Protein AF-A0A953S1L1-F1 (afdb_monomer_lite)

Foldseek 3Di:
DFDQAAKKWKWWDWPAPPDTDDIWIKGQHPVQKIAIPPPGWIWGWDDDQQKIKTDTPPDPQWIWIWGTDDQKIKTKIWGNDDVTTITIMIMGHDDPPVVVVVVVVVVPPDDPPPDD

pLDDT: mean 84.44, std 18.56, range [40.69, 98.19]

Sequence (116 aa):
MANVVGTWSLTTDWGCDGSITGSFNQTFNADGTWSSAPFVHNGRWFQVEGLVTWTFNDTPNLVYAANLTGSWMAGIQGYETSGGIKGCFGAHRAGVPAALQAATAAKKVADPLLGK

Structure (mmCIF, N/CA/C/O backbone):
data_AF-A0A953S1L1-F1
#
_entry.id   AF-A0A953S1L1-F1
#
loop_
_atom_site.group_PDB
_atom_site.id
_atom_site.type_symbol
_atom_site.label_atom_id
_atom_site.label_alt_id
_atom_site.label_comp_id
_atom_site.label_asym_id
_atom_site.label_entity_id
_atom_site.label_seq_id
_atom_site.pdbx_PDB_ins_code
_atom_site.Cartn_x
_atom_site.Cartn_y
_atom_site.Cartn_z
_atom_site.occupancy
_atom_site.B_iso_or_equiv
_atom_site.auth_seq_id
_atom_site.auth_comp_id
_atom_site.auth_asym_id
_atom_site.auth_atom_id
_atom_site.pdbx_PDB_model_num
ATOM 1 N N . MET A 1 1 ? -7.631 -11.761 15.617 1.00 61.59 1 MET A N 1
ATOM 2 C CA . MET A 1 1 ? -7.411 -11.991 14.175 1.00 61.59 1 MET A CA 1
ATOM 3 C C . MET A 1 1 ? -6.928 -10.687 13.564 1.00 61.59 1 MET A C 1
ATOM 5 O O . MET A 1 1 ? -7.489 -9.648 13.902 1.00 61.59 1 MET A O 1
ATOM 9 N N . ALA A 1 2 ? -5.861 -10.715 12.767 1.00 80.38 2 ALA A N 1
ATOM 10 C CA . ALA A 1 2 ? -5.402 -9.532 12.045 1.00 80.38 2 ALA A CA 1
ATOM 11 C C . ALA A 1 2 ? -6.474 -9.123 11.018 1.00 80.38 2 ALA A C 1
ATOM 13 O O . ALA A 1 2 ? -7.085 -9.988 10.399 1.00 80.38 2 ALA A O 1
ATOM 14 N N . ASN A 1 3 ? -6.749 -7.830 10.863 1.00 90.56 3 ASN A N 1
ATOM 15 C CA . ASN A 1 3 ? -7.718 -7.328 9.887 1.00 90.56 3 ASN A CA 1
ATOM 16 C C . ASN A 1 3 ? -7.210 -6.008 9.302 1.00 90.56 3 ASN A C 1
ATOM 18 O O . ASN A 1 3 ? -6.962 -5.056 10.053 1.00 90.56 3 ASN A O 1
ATOM 22 N N . VAL A 1 4 ? -7.042 -5.959 7.983 1.00 96.12 4 VAL A N 1
ATOM 23 C CA . VAL A 1 4 ? -6.543 -4.780 7.272 1.00 96.12 4 VAL A CA 1
ATOM 24 C C . VAL A 1 4 ? -7.602 -3.680 7.147 1.00 96.12 4 VAL A C 1
ATOM 26 O O . VAL A 1 4 ? -7.240 -2.512 7.040 1.00 96.12 4 VAL A O 1
ATOM 29 N N . VAL A 1 5 ? -8.898 -4.006 7.231 1.00 95.94 5 VAL A N 1
ATOM 30 C CA . VAL A 1 5 ? -9.989 -3.036 7.033 1.00 95.94 5 VAL A CA 1
ATOM 31 C C . VAL A 1 5 ? -9.846 -1.831 7.969 1.00 95.94 5 VAL A C 1
ATOM 33 O O . VAL A 1 5 ? -9.678 -1.973 9.190 1.00 95.94 5 VAL A O 1
ATOM 36 N N . GLY A 1 6 ? -9.937 -0.639 7.381 1.00 94.94 6 GLY A N 1
ATOM 37 C CA . GLY A 1 6 ? -9.716 0.651 8.030 1.00 94.94 6 GLY A CA 1
ATOM 38 C C . GLY A 1 6 ? -8.664 1.500 7.317 1.00 94.94 6 GLY A C 1
ATOM 39 O O . GLY A 1 6 ? -8.126 1.120 6.278 1.00 94.94 6 GLY A O 1
ATOM 40 N N . THR A 1 7 ? -8.385 2.670 7.887 1.00 95.94 7 THR A N 1
ATOM 41 C CA . THR A 1 7 ? -7.406 3.621 7.350 1.00 95.94 7 THR A CA 1
ATOM 42 C C . THR A 1 7 ? -6.035 3.417 7.988 1.00 95.94 7 THR A C 1
ATOM 44 O O . THR A 1 7 ? -5.921 3.183 9.192 1.00 95.94 7 THR A O 1
ATOM 47 N N . TRP A 1 8 ? -4.992 3.538 7.176 1.00 96.06 8 TRP A N 1
ATOM 48 C CA . TRP A 1 8 ? -3.588 3.356 7.516 1.00 96.06 8 TRP A CA 1
ATOM 49 C C . TRP A 1 8 ? -2.775 4.538 7.008 1.00 96.06 8 TRP A C 1
ATOM 51 O O . TRP A 1 8 ? -3.040 5.034 5.919 1.00 96.06 8 TRP A O 1
ATOM 61 N N . SER A 1 9 ? -1.783 4.965 7.780 1.00 95.69 9 SER A N 1
ATOM 62 C CA . SER A 1 9 ? -0.751 5.902 7.341 1.00 95.69 9 SER A CA 1
ATOM 63 C C . SER A 1 9 ? 0.440 5.089 6.855 1.00 95.69 9 SER A C 1
ATOM 65 O O . SER A 1 9 ? 1.043 4.366 7.652 1.00 95.69 9 SER A O 1
ATOM 67 N N . LEU A 1 10 ? 0.736 5.169 5.560 1.00 95.25 10 LEU A N 1
ATOM 68 C CA . LEU A 1 10 ? 1.812 4.449 4.886 1.00 95.25 10 LEU A CA 1
ATOM 69 C C . LEU A 1 10 ? 2.999 5.376 4.666 1.00 95.25 10 LEU A C 1
ATOM 71 O O . LEU A 1 10 ? 2.827 6.559 4.371 1.00 95.25 10 LEU A O 1
ATOM 75 N N . THR A 1 11 ? 4.191 4.795 4.731 1.00 94.94 11 THR A N 1
ATOM 76 C CA . THR A 1 11 ? 5.451 5.444 4.387 1.00 94.94 11 THR A CA 1
ATOM 77 C C . THR A 1 11 ? 6.244 4.528 3.467 1.00 94.94 11 THR A C 1
ATOM 79 O O . THR A 1 11 ? 6.479 3.372 3.816 1.00 94.94 11 THR A O 1
ATOM 82 N N . THR A 1 12 ? 6.646 5.032 2.303 1.00 95.31 12 THR A N 1
ATOM 83 C CA . THR A 1 12 ? 7.328 4.267 1.253 1.00 95.31 12 THR A CA 1
ATOM 84 C C . THR A 1 12 ? 8.775 4.698 1.084 1.00 95.31 12 THR A C 1
ATOM 86 O O . THR A 1 12 ? 9.098 5.884 1.123 1.00 95.31 12 THR A O 1
ATOM 89 N N . ASP A 1 13 ? 9.629 3.730 0.796 1.00 95.75 13 ASP A N 1
ATOM 90 C CA . ASP A 1 13 ? 11.029 3.883 0.420 1.00 95.75 13 ASP A CA 1
ATOM 91 C C . ASP A 1 13 ? 11.264 3.055 -0.851 1.00 95.75 13 ASP A C 1
ATOM 93 O O . ASP A 1 13 ? 11.106 1.829 -0.852 1.00 95.75 13 ASP A O 1
ATOM 97 N N . TRP A 1 14 ? 11.569 3.734 -1.956 1.00 93.75 14 TRP A N 1
ATOM 98 C CA . TRP A 1 14 ? 11.953 3.078 -3.201 1.00 93.75 14 TRP A CA 1
ATOM 99 C C . TRP A 1 14 ? 13.445 2.762 -3.144 1.00 93.75 14 TRP A C 1
ATOM 101 O O . TRP A 1 14 ? 14.257 3.670 -3.040 1.00 93.75 14 TRP A O 1
ATOM 111 N N . GLY A 1 15 ? 13.804 1.485 -3.267 1.00 91.88 15 GLY A N 1
ATOM 112 C CA . GLY A 1 15 ? 15.185 1.021 -3.111 1.00 91.88 15 GLY A CA 1
ATOM 113 C C . GLY A 1 15 ? 15.529 0.482 -1.721 1.00 91.88 15 GLY A C 1
ATOM 114 O O . GLY A 1 15 ? 16.507 -0.255 -1.616 1.00 91.88 15 GLY A O 1
ATOM 115 N N . CYS A 1 16 ? 14.705 0.734 -0.696 1.00 92.12 16 CYS A N 1
ATOM 116 C CA . CYS A 1 16 ? 14.952 0.285 0.683 1.00 92.12 16 CYS A CA 1
ATOM 117 C C . CYS A 1 16 ? 16.285 0.772 1.255 1.00 92.12 16 CYS A C 1
ATOM 119 O O . CYS A 1 16 ? 16.963 0.033 1.974 1.00 92.12 16 CYS A O 1
ATOM 121 N N . ASP A 1 17 ? 16.679 1.994 0.913 1.00 92.94 17 ASP A N 1
ATOM 122 C CA . ASP A 1 17 ? 17.971 2.560 1.308 1.00 92.94 17 ASP A CA 1
ATOM 123 C C . ASP A 1 17 ? 17.890 3.457 2.558 1.00 92.94 17 ASP A C 1
ATOM 125 O O . ASP A 1 17 ? 18.904 3.972 3.030 1.00 92.94 17 ASP A O 1
ATOM 129 N N . GLY A 1 18 ? 16.696 3.600 3.136 1.00 89.25 18 GLY A N 1
ATOM 130 C CA . GLY A 1 18 ? 16.382 4.483 4.253 1.00 89.25 18 GLY A CA 1
ATOM 131 C C . GLY A 1 18 ? 15.851 5.853 3.821 1.00 89.25 18 GLY A C 1
ATOM 132 O O . GLY A 1 18 ? 15.452 6.645 4.682 1.00 89.25 18 GLY A O 1
ATOM 133 N N . SER A 1 19 ? 15.817 6.154 2.521 1.00 91.44 19 SER A N 1
ATOM 134 C CA . SER A 1 19 ? 15.344 7.428 1.982 1.00 91.44 19 SER A CA 1
ATOM 135 C C . SER A 1 19 ? 13.839 7.377 1.755 1.00 91.44 19 SER A C 1
ATOM 137 O O . SER A 1 19 ? 13.340 6.925 0.725 1.00 91.44 19 SER A O 1
ATOM 139 N N . ILE A 1 20 ? 13.081 7.886 2.725 1.00 91.38 20 ILE A N 1
ATOM 140 C CA . ILE A 1 20 ? 11.624 7.964 2.607 1.00 91.38 20 ILE A CA 1
ATOM 141 C C . ILE A 1 20 ? 11.227 8.836 1.408 1.00 91.38 20 ILE A C 1
ATOM 143 O O . ILE A 1 20 ? 11.563 10.015 1.330 1.00 91.38 20 ILE A O 1
ATOM 147 N N . THR A 1 21 ? 10.459 8.247 0.494 1.00 89.62 21 THR A N 1
ATOM 148 C CA . THR A 1 21 ? 10.037 8.851 -0.781 1.00 89.62 21 THR A CA 1
ATOM 149 C C . THR A 1 21 ? 8.581 9.302 -0.791 1.00 89.62 21 THR A C 1
ATOM 151 O O . THR A 1 21 ? 8.194 10.102 -1.641 1.00 89.62 21 THR A O 1
ATOM 154 N N . GLY A 1 22 ? 7.757 8.816 0.140 1.00 87.50 22 GLY A N 1
ATOM 155 C CA . GLY A 1 22 ? 6.346 9.180 0.194 1.00 87.50 22 GLY A CA 1
ATOM 156 C C . GLY A 1 22 ? 5.674 8.806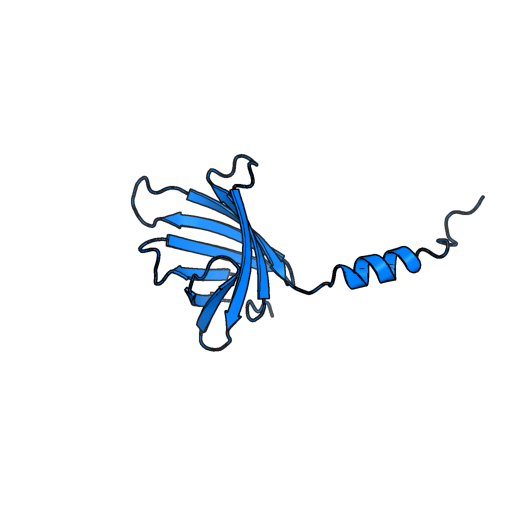 1.506 1.00 87.50 22 GLY A C 1
ATOM 157 O O . GLY A 1 22 ? 6.026 7.811 2.136 1.00 87.50 22 GLY A O 1
ATOM 158 N N . SER A 1 23 ? 4.677 9.604 1.892 1.00 90.94 23 SER A N 1
ATOM 159 C CA . SER A 1 23 ? 3.777 9.315 3.008 1.00 90.94 23 SER A CA 1
ATOM 160 C C . SER A 1 23 ? 2.348 9.708 2.650 1.00 90.94 23 SER A C 1
ATOM 162 O O . SER A 1 23 ? 2.112 10.803 2.136 1.00 90.94 23 SER A O 1
ATOM 164 N N . PHE A 1 24 ? 1.395 8.814 2.895 1.00 92.75 24 PHE A N 1
ATOM 165 C CA . PHE A 1 24 ? -0.009 9.004 2.526 1.00 92.75 24 PHE A CA 1
ATOM 166 C C . PHE A 1 24 ? -0.931 8.107 3.351 1.00 92.75 24 PHE A C 1
ATOM 168 O O . PHE A 1 24 ? -0.504 7.119 3.944 1.00 92.75 24 PHE A O 1
ATOM 175 N N . ASN A 1 25 ? -2.218 8.441 3.367 1.00 94.44 25 ASN A N 1
ATOM 176 C CA . ASN A 1 25 ? -3.241 7.606 3.975 1.00 94.44 25 ASN A CA 1
ATOM 177 C C . ASN A 1 25 ? -3.841 6.656 2.939 1.00 94.44 25 ASN A C 1
ATOM 179 O O . ASN A 1 25 ? -4.149 7.070 1.823 1.00 94.44 25 ASN A O 1
ATOM 183 N N . GLN A 1 26 ? -4.079 5.409 3.331 1.00 95.94 26 GLN A N 1
ATOM 184 C CA . GLN A 1 26 ? -4.772 4.402 2.535 1.00 95.94 26 GLN A CA 1
ATOM 185 C C . GLN A 1 26 ? -5.876 3.746 3.363 1.00 95.94 26 GLN A C 1
ATOM 187 O O . GLN A 1 26 ? -5.648 3.331 4.496 1.00 95.94 26 GLN A O 1
ATOM 192 N N . TH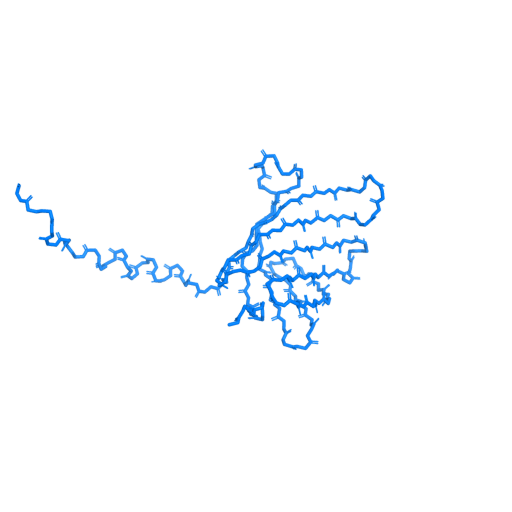R A 1 27 ? -7.078 3.646 2.808 1.00 97.00 27 THR A N 1
ATOM 193 C CA . THR A 1 27 ? -8.238 3.016 3.440 1.00 97.00 27 THR A CA 1
ATOM 194 C C . THR A 1 27 ? -8.577 1.725 2.719 1.00 97.00 27 THR A C 1
ATOM 196 O O . THR A 1 27 ? -8.883 1.749 1.530 1.00 97.00 27 THR A O 1
ATOM 199 N N . PHE A 1 28 ? -8.552 0.608 3.444 1.00 97.56 28 PHE A N 1
ATOM 200 C CA . PHE A 1 28 ? -9.025 -0.689 2.967 1.00 97.56 28 PHE A CA 1
ATOM 201 C C . PHE A 1 28 ? -10.490 -0.876 3.375 1.00 97.56 28 PHE A C 1
ATOM 203 O O . PHE A 1 28 ? -10.814 -0.869 4.566 1.00 97.56 28 PHE A O 1
ATOM 210 N N . ASN A 1 29 ? -11.373 -1.040 2.394 1.00 97.00 29 ASN A N 1
ATOM 211 C CA . ASN A 1 29 ? -12.815 -1.205 2.575 1.00 97.00 29 ASN A CA 1
ATOM 212 C C . ASN A 1 29 ? -13.184 -2.688 2.675 1.00 97.00 29 ASN A C 1
ATOM 214 O O . ASN A 1 29 ? -12.561 -3.530 2.034 1.00 97.00 29 ASN A O 1
ATOM 218 N N . ALA A 1 30 ? -14.237 -3.018 3.426 1.00 95.88 30 ALA A N 1
ATOM 219 C CA . ALA A 1 30 ? -14.669 -4.404 3.650 1.00 95.88 30 ALA A CA 1
ATOM 220 C C . ALA A 1 30 ? -15.134 -5.154 2.378 1.00 95.88 30 ALA A C 1
ATOM 222 O O . ALA A 1 30 ? -15.241 -6.375 2.399 1.00 95.88 30 ALA A O 1
ATOM 223 N N . ASP A 1 31 ? -15.385 -4.447 1.274 1.00 95.25 31 ASP A N 1
ATOM 224 C CA . ASP A 1 31 ? -15.800 -5.002 -0.025 1.00 95.25 31 ASP A CA 1
ATOM 225 C C . ASP A 1 31 ? -14.623 -5.480 -0.911 1.00 95.25 31 ASP A C 1
ATOM 227 O O . ASP A 1 31 ? -14.799 -5.845 -2.084 1.00 95.25 31 ASP A O 1
ATOM 231 N N . GLY A 1 32 ? -13.402 -5.459 -0.369 1.00 97.00 32 GLY A N 1
ATOM 232 C CA . GLY A 1 32 ? -12.180 -5.825 -1.083 1.00 97.00 32 GLY A CA 1
ATOM 233 C C . GLY A 1 32 ? -11.609 -4.708 -1.959 1.00 97.00 32 GLY A C 1
ATOM 234 O O . GLY A 1 32 ? -10.724 -4.978 -2.771 1.00 97.00 32 GLY A O 1
ATOM 235 N N . THR A 1 33 ? -12.102 -3.471 -1.846 1.00 97.88 33 THR A N 1
ATOM 236 C CA . THR A 1 33 ? -11.510 -2.285 -2.488 1.00 97.88 33 THR A CA 1
ATOM 237 C C . THR A 1 33 ? -10.661 -1.473 -1.518 1.00 97.88 33 THR A C 1
ATOM 239 O O . THR A 1 33 ? -10.805 -1.581 -0.299 1.00 97.88 33 THR A O 1
ATOM 242 N N . TRP A 1 34 ? -9.768 -0.641 -2.041 1.00 97.56 34 TRP A N 1
ATOM 243 C CA . TRP A 1 34 ? -9.055 0.356 -1.247 1.00 97.56 34 TRP A CA 1
ATOM 244 C C . TRP A 1 34 ? -8.973 1.692 -1.989 1.00 97.56 34 TRP A C 1
ATOM 246 O O . TRP A 1 34 ? -9.093 1.734 -3.215 1.00 97.56 34 TRP A O 1
ATOM 256 N N . SER A 1 35 ? -8.762 2.775 -1.244 1.00 96.12 35 SER A N 1
ATOM 257 C CA . SER A 1 35 ? -8.506 4.120 -1.775 1.00 96.12 35 SER A CA 1
ATOM 258 C C . SER A 1 35 ? -7.436 4.851 -0.964 1.00 96.12 35 SER A C 1
ATOM 260 O O . SER A 1 35 ? -7.212 4.516 0.199 1.00 96.12 35 SER A O 1
ATOM 262 N N . SER A 1 36 ? -6.764 5.846 -1.545 1.00 93.00 36 SER A N 1
ATOM 263 C CA . SER A 1 36 ? -5.765 6.660 -0.836 1.00 93.00 36 SER A CA 1
ATOM 264 C C . SER A 1 36 ? -6.026 8.166 -0.900 1.00 93.00 36 SER A C 1
ATOM 266 O O . SER A 1 36 ? -6.795 8.655 -1.728 1.00 93.00 36 SER A O 1
ATOM 268 N N . ALA A 1 37 ? -5.381 8.898 0.011 1.00 86.75 37 ALA A N 1
ATOM 269 C CA . ALA A 1 37 ? -5.334 10.356 0.067 1.00 86.75 37 ALA A CA 1
ATOM 270 C C . ALA A 1 37 ? -3.956 10.823 0.590 1.00 86.75 37 ALA A C 1
ATOM 272 O O . ALA A 1 37 ? -3.407 10.183 1.489 1.00 86.75 37 ALA A O 1
ATOM 273 N N . PRO A 1 38 ? -3.385 11.938 0.098 1.00 81.69 38 PRO A N 1
ATOM 274 C CA . PRO A 1 38 ? -3.951 12.869 -0.884 1.00 81.69 38 PRO A CA 1
ATOM 275 C C . PRO A 1 38 ? -3.864 12.373 -2.335 1.00 81.69 38 PRO A C 1
ATOM 277 O O . PRO A 1 38 ? -4.582 12.877 -3.191 1.00 81.69 38 PRO A O 1
ATOM 280 N N . PHE A 1 39 ? -3.013 11.384 -2.615 1.00 81.38 39 PHE A N 1
ATOM 281 C CA . PHE A 1 39 ? -2.918 10.769 -3.936 1.00 81.38 39 PHE A CA 1
ATOM 282 C C . PHE A 1 39 ? -4.146 9.897 -4.170 1.00 81.38 39 PHE A C 1
ATOM 284 O O . PHE A 1 39 ? -4.394 8.977 -3.393 1.00 81.38 39 PHE A O 1
ATOM 291 N N . VAL A 1 40 ? -4.929 10.200 -5.203 1.00 87.19 40 VAL A N 1
ATOM 292 C CA . VAL A 1 40 ? -6.200 9.519 -5.475 1.00 87.19 40 VAL A CA 1
ATOM 293 C C . VAL A 1 40 ? -5.938 8.246 -6.280 1.00 87.19 40 VAL A C 1
ATOM 295 O O . VAL A 1 40 ? -6.220 8.187 -7.471 1.00 87.19 40 VAL A O 1
ATOM 298 N N . HIS A 1 41 ? -5.394 7.229 -5.614 1.00 93.62 41 HIS A N 1
ATOM 299 C CA . HIS A 1 41 ? -5.289 5.874 -6.148 1.00 93.62 41 HIS A CA 1
ATOM 300 C C . HIS A 1 41 ? -6.391 4.992 -5.569 1.00 93.62 41 HIS A C 1
ATOM 302 O O . HIS A 1 41 ? -6.984 5.289 -4.524 1.00 93.62 41 HIS A O 1
ATOM 308 N N . ASN A 1 42 ? -6.680 3.898 -6.264 1.00 96.31 42 ASN A N 1
ATOM 309 C CA . ASN A 1 42 ? -7.594 2.870 -5.795 1.00 96.31 42 ASN A CA 1
ATOM 310 C C . ASN A 1 42 ? -7.246 1.515 -6.408 1.00 96.31 42 ASN A C 1
ATOM 312 O O . ASN A 1 42 ? -6.517 1.424 -7.398 1.00 96.31 42 ASN A O 1
ATOM 316 N N . GLY A 1 43 ? -7.809 0.459 -5.836 1.00 97.31 43 GLY A N 1
ATOM 317 C CA . GLY A 1 43 ? -7.626 -0.880 -6.364 1.00 97.31 43 GLY A CA 1
ATOM 318 C C . GLY A 1 43 ? -8.325 -1.946 -5.549 1.00 97.31 43 GLY A C 1
ATOM 319 O O . GLY A 1 43 ? -9.29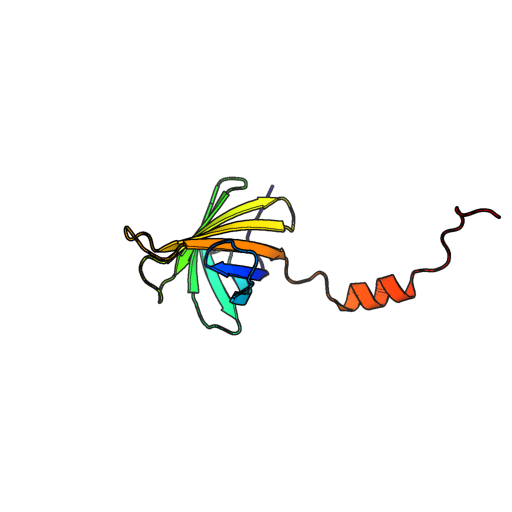3 -1.679 -4.829 1.00 97.31 43 GLY A O 1
ATOM 320 N N . ARG A 1 44 ? -7.837 -3.178 -5.681 1.00 98.06 44 ARG A N 1
ATOM 321 C CA . ARG A 1 44 ? -8.355 -4.349 -4.972 1.00 98.06 44 ARG A CA 1
ATOM 322 C C . ARG A 1 44 ? -7.336 -4.841 -3.963 1.00 98.06 44 ARG A C 1
ATOM 324 O O . ARG A 1 44 ? -6.135 -4.730 -4.190 1.00 98.06 44 ARG A O 1
ATOM 331 N N . TRP A 1 45 ? -7.820 -5.395 -2.861 1.00 98.19 45 TRP A N 1
ATOM 332 C CA . TRP A 1 45 ? -6.992 -6.058 -1.864 1.00 98.19 45 TRP A CA 1
ATOM 333 C C . TRP A 1 45 ? -7.571 -7.423 -1.511 1.00 98.19 45 TRP A C 1
ATOM 335 O O . TRP A 1 45 ? -8.770 -7.671 -1.653 1.00 98.19 45 TRP A O 1
ATOM 345 N N . PHE A 1 46 ? -6.708 -8.302 -1.024 1.00 96.94 46 PHE A N 1
ATOM 346 C CA . PHE A 1 46 ? -7.105 -9.520 -0.334 1.00 96.94 46 PHE A CA 1
ATOM 347 C C . PHE A 1 46 ? -6.171 -9.762 0.851 1.00 96.94 46 PHE A C 1
ATOM 349 O O . PHE A 1 46 ? -5.050 -9.250 0.899 1.00 96.94 46 PHE A O 1
ATOM 356 N N . GLN A 1 47 ? -6.652 -10.526 1.825 1.00 96.25 47 GLN A N 1
ATOM 357 C CA . GLN A 1 47 ? -5.898 -10.880 3.018 1.00 96.25 47 GLN A CA 1
ATOM 358 C C . GLN A 1 47 ? -6.085 -12.368 3.312 1.00 96.25 47 GLN A C 1
ATOM 360 O O . GLN A 1 47 ? -7.204 -12.878 3.256 1.00 96.25 47 GLN A O 1
ATOM 365 N N . VAL A 1 48 ? -4.993 -13.045 3.653 1.00 94.94 48 VAL A N 1
ATOM 366 C CA . VAL A 1 48 ? -4.982 -14.409 4.187 1.00 94.94 48 VAL A CA 1
ATOM 367 C C . VAL A 1 48 ? -4.184 -14.377 5.483 1.00 94.94 48 VAL A C 1
ATOM 369 O O . VAL A 1 48 ? -2.977 -14.143 5.468 1.00 94.94 48 VAL A O 1
ATOM 372 N N . GLU A 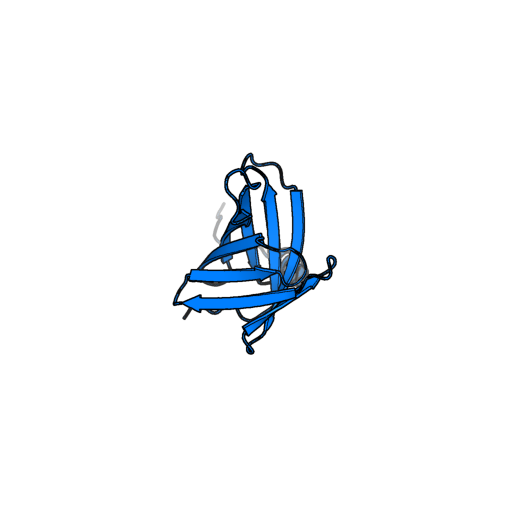1 49 ? -4.857 -14.590 6.614 1.00 92.50 49 GLU A N 1
ATOM 373 C CA . GLU A 1 49 ? -4.259 -14.448 7.948 1.00 92.50 49 GLU A CA 1
ATOM 374 C C . GLU A 1 49 ? -3.547 -13.095 8.120 1.00 92.50 49 GLU A C 1
ATOM 376 O O . GLU A 1 49 ? -4.180 -12.052 7.992 1.00 92.50 49 GLU A O 1
ATOM 381 N N . GLY A 1 50 ? -2.248 -13.076 8.424 1.00 93.19 50 GLY A N 1
ATOM 382 C CA . GLY A 1 50 ? -1.460 -11.848 8.536 1.00 93.19 50 GLY A CA 1
ATOM 383 C C . GLY A 1 50 ? -0.967 -11.292 7.198 1.00 93.19 50 GLY A C 1
ATOM 384 O O . GLY A 1 50 ? -0.467 -10.176 7.178 1.00 93.19 50 GLY A O 1
ATOM 385 N N . LEU A 1 51 ? -1.083 -12.019 6.087 1.00 96.31 51 LEU A N 1
ATOM 386 C CA . LEU A 1 51 ? -0.592 -11.562 4.787 1.00 96.31 51 LEU A CA 1
ATOM 387 C C . LEU A 1 51 ? -1.678 -10.757 4.071 1.00 96.31 51 LEU A C 1
ATOM 389 O O . LEU A 1 51 ? -2.771 -11.265 3.826 1.00 96.31 51 LEU A O 1
ATOM 393 N N . VAL A 1 52 ? -1.368 -9.522 3.693 1.00 97.75 52 VAL A N 1
ATOM 394 C CA . VAL A 1 52 ? -2.228 -8.666 2.870 1.00 97.75 52 VAL A CA 1
ATOM 395 C C . VAL A 1 52 ? -1.518 -8.313 1.569 1.00 97.75 52 VAL A C 1
ATOM 397 O O . VAL A 1 52 ? -0.309 -8.090 1.543 1.00 97.75 52 VAL A O 1
ATOM 400 N N . THR A 1 53 ? -2.257 -8.276 0.466 1.00 97.81 53 THR A N 1
ATOM 401 C CA . THR A 1 53 ? -1.744 -7.874 -0.849 1.00 97.81 53 THR A CA 1
ATOM 402 C C . THR A 1 53 ? -2.778 -7.017 -1.559 1.00 97.81 53 THR A C 1
ATOM 404 O O . THR A 1 53 ? -3.979 -7.278 -1.460 1.00 97.81 53 THR A O 1
ATOM 407 N N . TRP A 1 54 ? -2.327 -5.981 -2.263 1.00 97.81 54 TRP A N 1
ATOM 408 C CA . TRP A 1 54 ? -3.199 -5.111 -3.045 1.00 97.81 54 TRP A CA 1
ATOM 409 C C . TRP A 1 54 ? -2.549 -4.622 -4.335 1.00 97.81 54 TRP A C 1
ATOM 411 O O . TRP A 1 54 ? -1.327 -4.507 -4.443 1.00 97.81 54 TRP A O 1
ATOM 421 N N . THR A 1 55 ? -3.404 -4.336 -5.311 1.00 97.19 55 THR A N 1
ATOM 422 C CA . THR A 1 55 ? -3.052 -3.864 -6.656 1.00 97.19 55 THR A CA 1
ATOM 423 C C . THR A 1 55 ? -3.618 -2.470 -6.898 1.00 97.19 55 THR A C 1
ATOM 425 O O . THR A 1 55 ? -4.458 -2.001 -6.128 1.00 97.19 55 THR A O 1
ATOM 428 N N . PHE A 1 56 ? -3.171 -1.810 -7.965 1.00 95.94 56 PHE A N 1
ATOM 429 C CA . PHE A 1 56 ? -3.585 -0.461 -8.349 1.00 95.94 56 PHE A CA 1
ATOM 430 C C . PHE A 1 56 ? -4.350 -0.522 -9.673 1.00 95.94 56 PHE A C 1
ATOM 432 O O . PHE A 1 56 ? -3.887 -1.139 -10.631 1.00 95.94 56 PHE A O 1
ATOM 439 N N . ASN A 1 57 ? -5.513 0.122 -9.741 1.00 95.19 57 ASN A N 1
ATOM 440 C CA . ASN A 1 57 ? -6.319 0.169 -10.965 1.00 95.19 57 ASN A CA 1
ATOM 441 C C . ASN A 1 57 ? -5.746 1.145 -12.003 1.00 95.19 57 ASN A C 1
ATOM 443 O O . ASN A 1 57 ? -5.926 0.952 -13.201 1.00 95.19 57 ASN A O 1
ATOM 447 N N . ASP A 1 58 ? -5.080 2.202 -11.544 1.00 92.62 58 ASP A N 1
ATOM 448 C CA . ASP A 1 58 ? -4.548 3.297 -12.361 1.00 92.62 58 ASP A CA 1
ATOM 449 C C . ASP A 1 58 ? -3.031 3.216 -12.582 1.00 92.62 58 ASP A C 1
ATOM 451 O O . ASP A 1 58 ? -2.490 3.935 -13.420 1.00 92.62 58 ASP A O 1
ATOM 455 N N . THR A 1 59 ? -2.349 2.318 -11.866 1.00 91.44 59 THR A N 1
ATOM 456 C CA . THR A 1 59 ? -0.903 2.093 -11.973 1.00 91.44 59 THR A CA 1
ATOM 457 C C . THR A 1 59 ? -0.639 0.623 -12.317 1.00 91.44 59 THR A C 1
ATOM 459 O O . THR A 1 59 ? -0.428 -0.198 -11.420 1.00 91.44 59 THR A O 1
ATOM 462 N N . PRO A 1 60 ? -0.689 0.253 -13.612 1.00 90.38 60 PRO A N 1
ATOM 463 C CA . PRO A 1 60 ? -0.572 -1.133 -14.043 1.00 90.38 60 PRO A CA 1
ATOM 464 C C . PRO A 1 60 ? 0.702 -1.804 -13.529 1.00 90.38 60 PRO A C 1
ATOM 466 O O . PRO A 1 60 ? 1.778 -1.205 -13.520 1.00 90.38 60 PRO A O 1
ATOM 469 N N . ASN A 1 61 ? 0.579 -3.080 -13.165 1.00 92.06 61 ASN A N 1
ATOM 470 C CA . ASN A 1 61 ? 1.658 -3.934 -12.665 1.00 92.06 61 ASN A CA 1
ATOM 471 C C . ASN A 1 61 ? 2.249 -3.515 -11.309 1.00 92.06 61 ASN A C 1
ATOM 473 O O . ASN A 1 61 ? 3.176 -4.179 -10.862 1.00 92.06 61 ASN A O 1
ATOM 477 N N . LEU A 1 62 ? 1.768 -2.458 -10.645 1.00 94.62 62 LEU A N 1
ATOM 478 C CA . LEU A 1 62 ? 2.210 -2.109 -9.294 1.00 94.62 62 LEU A CA 1
ATOM 479 C C . LEU A 1 62 ? 1.466 -2.951 -8.252 1.00 94.62 62 LEU A C 1
ATOM 481 O O . LEU A 1 62 ? 0.233 -2.955 -8.200 1.00 94.62 62 LEU A O 1
ATOM 485 N N . VAL A 1 63 ? 2.229 -3.624 -7.392 1.00 96.44 63 VAL A N 1
ATOM 486 C CA . VAL A 1 63 ? 1.709 -4.468 -6.312 1.00 96.44 63 VAL A CA 1
ATOM 487 C C . VAL A 1 63 ? 2.405 -4.142 -5.006 1.00 96.44 63 VAL A C 1
ATOM 489 O O . VAL A 1 63 ? 3.606 -3.868 -4.963 1.00 96.44 63 VAL A O 1
ATOM 492 N N . TYR A 1 64 ? 1.627 -4.190 -3.932 1.00 97.56 64 TYR A N 1
ATOM 493 C CA . TYR A 1 64 ? 2.108 -4.104 -2.563 1.00 97.56 64 TYR A CA 1
ATOM 494 C C . TYR A 1 64 ? 1.707 -5.374 -1.823 1.00 97.56 64 TYR A C 1
ATOM 496 O O . TYR A 1 64 ? 0.573 -5.842 -1.950 1.00 97.56 64 TYR A O 1
ATOM 504 N N . ALA A 1 65 ? 2.621 -5.905 -1.020 1.00 97.50 65 ALA A N 1
ATOM 505 C CA . ALA A 1 65 ? 2.366 -7.043 -0.148 1.00 97.50 65 ALA A CA 1
ATOM 506 C C . ALA A 1 65 ? 3.008 -6.808 1.220 1.00 97.50 65 ALA A C 1
ATOM 508 O O . ALA A 1 65 ? 4.162 -6.385 1.295 1.00 97.50 65 ALA A O 1
ATOM 509 N N . ALA A 1 66 ? 2.279 -7.088 2.299 1.00 97.81 66 ALA A N 1
ATOM 510 C CA . ALA A 1 66 ? 2.737 -6.865 3.667 1.00 97.81 66 ALA A CA 1
ATOM 511 C C . ALA A 1 66 ? 2.279 -7.944 4.640 1.00 97.81 66 ALA A C 1
ATOM 513 O O . ALA A 1 66 ? 1.222 -8.553 4.480 1.00 97.81 66 ALA A O 1
ATOM 514 N N . ASN A 1 67 ? 3.055 -8.081 5.713 1.00 97.44 67 ASN A N 1
ATOM 515 C CA . ASN A 1 67 ? 2.622 -8.760 6.923 1.00 97.44 67 ASN A CA 1
ATOM 516 C C . ASN A 1 67 ? 1.992 -7.748 7.886 1.00 97.44 67 ASN A C 1
ATOM 518 O O . ASN A 1 67 ? 2.577 -6.705 8.184 1.00 97.44 67 ASN A O 1
ATOM 522 N N . LEU A 1 68 ? 0.809 -8.087 8.383 1.00 95.31 68 LEU A N 1
ATOM 523 C CA . LEU A 1 68 ? -0.016 -7.328 9.306 1.00 95.31 68 LEU A CA 1
ATOM 524 C C . LEU A 1 68 ? 0.021 -7.972 10.695 1.00 95.31 68 LEU A C 1
ATOM 526 O O . LEU A 1 68 ? -0.409 -9.113 10.878 1.00 95.31 68 LEU A O 1
ATOM 530 N N . THR A 1 69 ? 0.429 -7.189 11.692 1.00 92.50 69 THR A N 1
ATOM 531 C CA . THR A 1 69 ? 0.435 -7.589 13.103 1.00 92.50 69 THR A CA 1
ATOM 532 C C . THR A 1 69 ? -0.169 -6.474 13.953 1.00 92.50 69 THR A C 1
ATOM 534 O O . THR A 1 69 ? 0.441 -5.430 14.183 1.00 92.50 69 THR A O 1
ATOM 537 N N . GLY A 1 70 ? -1.394 -6.688 14.441 1.00 88.50 70 GLY A N 1
ATOM 538 C CA . GLY A 1 70 ? -2.113 -5.698 15.247 1.00 88.50 70 GLY A CA 1
ATOM 539 C C . GLY A 1 70 ? -2.373 -4.400 14.474 1.00 88.50 70 GLY A C 1
ATOM 540 O O . GLY A 1 70 ? -3.091 -4.404 13.476 1.00 88.50 70 GLY A O 1
ATOM 541 N N . SER A 1 71 ? -1.794 -3.294 14.948 1.00 91.81 71 SER A N 1
ATOM 542 C CA . SER A 1 71 ? -1.926 -1.956 14.345 1.00 91.81 71 SER A CA 1
ATOM 543 C C . SER A 1 71 ? -0.720 -1.543 13.496 1.00 91.81 71 SER A C 1
ATOM 545 O O . SER A 1 71 ? -0.601 -0.363 13.165 1.00 91.81 71 SER A O 1
ATOM 547 N N . TRP A 1 72 ? 0.164 -2.486 13.159 1.00 94.12 72 TRP A N 1
ATOM 548 C CA . TRP A 1 72 ? 1.360 -2.267 12.347 1.00 94.12 72 TRP A CA 1
ATOM 549 C C . TRP A 1 72 ? 1.393 -3.224 11.154 1.00 94.12 72 TRP A C 1
ATOM 551 O O . TRP A 1 72 ? 1.004 -4.388 11.274 1.00 94.12 72 TRP A O 1
ATOM 561 N N . MET A 1 73 ? 1.891 -2.750 10.017 1.00 96.00 73 MET A N 1
ATOM 562 C CA . MET A 1 73 ? 2.238 -3.590 8.874 1.00 96.00 73 MET A CA 1
ATOM 563 C C . MET A 1 73 ? 3.559 -3.139 8.256 1.00 96.00 73 MET A C 1
ATOM 565 O O . MET A 1 73 ? 3.902 -1.957 8.281 1.00 96.00 73 MET A O 1
ATOM 569 N N . ALA A 1 74 ? 4.295 -4.086 7.691 1.00 96.88 74 ALA A N 1
ATOM 570 C CA . ALA A 1 74 ? 5.496 -3.820 6.911 1.00 96.88 74 ALA A CA 1
ATOM 571 C C . ALA A 1 74 ? 5.534 -4.755 5.708 1.00 96.88 74 ALA A C 1
ATOM 573 O O . ALA A 1 74 ? 5.073 -5.901 5.785 1.00 96.88 74 ALA A O 1
ATOM 574 N N . GLY A 1 75 ? 6.069 -4.265 4.599 1.00 97.31 75 GLY A N 1
ATOM 575 C CA . GLY A 1 75 ? 6.000 -4.987 3.344 1.00 97.31 75 GLY A CA 1
ATOM 576 C C . GLY A 1 75 ? 6.904 -4.448 2.256 1.00 97.31 75 GLY A C 1
ATOM 577 O O . GLY A 1 75 ? 7.749 -3.581 2.481 1.00 97.31 75 GLY A O 1
ATOM 578 N N . ILE A 1 76 ? 6.691 -5.000 1.068 1.00 96.31 76 ILE A N 1
ATOM 579 C CA . ILE A 1 76 ? 7.371 -4.631 -0.166 1.00 96.31 76 ILE A CA 1
ATOM 580 C C . ILE A 1 76 ? 6.380 -4.040 -1.160 1.00 96.31 76 ILE A C 1
ATOM 582 O O . ILE A 1 76 ? 5.227 -4.474 -1.243 1.00 96.31 76 ILE A O 1
ATOM 586 N N . GLN A 1 77 ? 6.861 -3.092 -1.951 1.00 95.81 77 GLN A N 1
ATOM 587 C CA . GLN A 1 77 ? 6.172 -2.581 -3.126 1.00 95.81 77 GLN A CA 1
ATOM 588 C C . GLN A 1 77 ? 7.028 -2.765 -4.365 1.00 95.81 77 GLN A C 1
ATOM 590 O O . GLN A 1 77 ? 8.258 -2.714 -4.308 1.00 95.81 77 GLN A O 1
ATOM 595 N N . GLY A 1 78 ? 6.391 -2.940 -5.513 1.00 95.25 78 GLY A N 1
ATOM 596 C CA . GLY A 1 78 ? 7.113 -2.922 -6.772 1.00 95.25 78 GLY A CA 1
ATOM 597 C C . GLY A 1 78 ? 6.270 -3.293 -7.971 1.00 95.25 78 GLY A C 1
ATOM 598 O O . GLY A 1 78 ? 5.145 -3.772 -7.848 1.00 95.25 78 GLY A O 1
ATOM 599 N N . TYR A 1 79 ? 6.857 -3.077 -9.142 1.00 94.56 79 TYR A N 1
ATOM 600 C CA . TYR A 1 79 ? 6.248 -3.462 -10.408 1.00 94.56 79 TYR A CA 1
ATOM 601 C C . TYR A 1 79 ? 6.492 -4.948 -10.704 1.00 94.56 79 TYR A C 1
ATOM 603 O O . TYR A 1 79 ? 7.607 -5.429 -10.510 1.00 94.56 79 TYR A O 1
ATOM 611 N N . GLU A 1 80 ? 5.499 -5.680 -11.205 1.00 88.00 80 GLU A N 1
ATOM 612 C CA . GLU A 1 80 ? 5.599 -7.109 -11.563 1.00 88.00 80 GLU A CA 1
ATOM 613 C C . GLU A 1 80 ? 6.559 -7.380 -12.737 1.00 88.00 80 GLU A C 1
ATOM 615 O O . GLU A 1 80 ? 6.987 -8.512 -12.954 1.00 88.00 80 GLU A O 1
ATOM 620 N N . THR A 1 81 ? 6.955 -6.346 -13.481 1.00 84.19 81 THR A N 1
ATOM 621 C CA . THR A 1 81 ? 7.886 -6.465 -14.604 1.00 84.19 81 THR A CA 1
ATOM 622 C C . THR A 1 81 ? 9.316 -6.778 -14.147 1.00 84.19 81 THR A C 1
ATOM 624 O O . THR A 1 81 ? 9.806 -6.288 -13.122 1.00 84.19 81 THR A O 1
ATOM 627 N N . SER A 1 82 ? 10.023 -7.599 -14.932 1.00 74.88 82 SER A N 1
ATOM 628 C CA . SER A 1 82 ? 11.461 -7.832 -14.746 1.00 74.88 82 SER A CA 1
ATOM 629 C C . SER A 1 82 ? 12.222 -6.511 -14.896 1.00 74.88 82 SER A C 1
ATOM 631 O O . SER A 1 82 ? 12.003 -5.782 -15.861 1.00 74.88 82 SER A O 1
ATOM 633 N N . GLY A 1 83 ? 13.073 -6.176 -13.923 1.00 74.75 83 GLY A N 1
ATOM 634 C CA . GLY A 1 83 ? 13.761 -4.878 -13.857 1.00 74.75 83 GLY A CA 1
ATOM 635 C C . GLY A 1 83 ? 12.892 -3.701 -13.388 1.00 74.75 83 GLY A C 1
ATOM 636 O O . GLY A 1 83 ? 13.387 -2.580 -13.322 1.00 74.75 83 GLY A O 1
ATOM 637 N N . GLY A 1 84 ? 11.620 -3.932 -13.044 1.00 81.62 84 GLY A N 1
ATOM 638 C CA . GLY A 1 84 ? 10.749 -2.912 -12.465 1.00 81.62 84 GLY A CA 1
ATOM 639 C C . GLY A 1 84 ? 11.255 -2.423 -11.106 1.00 81.62 84 GLY A C 1
ATOM 640 O O . GLY A 1 84 ? 11.853 -3.187 -10.345 1.00 81.62 84 GLY A O 1
ATOM 641 N N . ILE A 1 85 ? 10.994 -1.152 -10.791 1.00 88.62 85 ILE A N 1
ATOM 642 C CA . ILE A 1 85 ? 11.418 -0.529 -9.530 1.00 88.62 85 ILE A CA 1
ATOM 643 C C . ILE A 1 85 ? 10.747 -1.255 -8.354 1.00 88.62 85 ILE A C 1
ATOM 645 O O . ILE A 1 85 ? 9.564 -1.608 -8.417 1.00 88.62 85 ILE A O 1
ATOM 649 N N . LYS A 1 86 ? 11.522 -1.498 -7.294 1.00 93.38 86 LYS A N 1
ATOM 650 C CA . LYS A 1 86 ? 11.102 -2.178 -6.063 1.00 93.38 86 LYS A CA 1
ATOM 651 C C . LYS A 1 86 ? 11.405 -1.291 -4.857 1.00 93.38 86 LYS A C 1
ATOM 653 O O . LYS A 1 86 ? 12.270 -0.420 -4.918 1.00 93.38 86 LYS A O 1
ATOM 658 N N . GLY A 1 87 ? 10.725 -1.538 -3.754 1.00 95.31 87 GLY A N 1
ATOM 659 C CA . GLY A 1 87 ? 10.955 -0.851 -2.497 1.00 95.31 87 GLY A CA 1
ATOM 660 C C . GLY A 1 87 ? 10.287 -1.560 -1.332 1.00 95.31 87 GLY A C 1
ATOM 661 O O . GLY A 1 87 ? 9.750 -2.663 -1.470 1.00 95.31 87 GLY A O 1
ATOM 662 N N . CYS A 1 88 ? 10.314 -0.896 -0.189 1.00 96.62 88 CYS A N 1
ATOM 663 C CA . CYS A 1 88 ? 9.658 -1.326 1.034 1.00 96.62 88 CYS A CA 1
ATOM 664 C C . CYS A 1 88 ? 8.841 -0.195 1.627 1.00 96.62 88 CYS A C 1
ATOM 666 O O . CYS A 1 88 ? 9.012 0.990 1.317 1.00 96.62 88 CYS A O 1
ATOM 668 N N . PHE A 1 89 ? 7.910 -0.591 2.477 1.00 97.12 89 PHE A N 1
ATOM 669 C CA . PHE A 1 89 ? 7.033 0.335 3.150 1.00 97.12 89 PHE A CA 1
ATOM 670 C C . PHE A 1 89 ? 6.701 -0.165 4.550 1.00 97.12 89 PHE A C 1
ATOM 672 O O . PHE A 1 89 ? 6.721 -1.364 4.845 1.00 97.12 89 PHE A O 1
ATOM 679 N N . GLY A 1 90 ? 6.363 0.786 5.409 1.00 96.50 90 GLY A N 1
ATOM 680 C CA . GLY A 1 90 ? 5.749 0.541 6.705 1.00 96.50 90 GLY A CA 1
ATOM 681 C C . GLY A 1 90 ? 4.417 1.267 6.784 1.00 96.50 90 GLY A C 1
ATOM 682 O O . GLY A 1 90 ? 4.219 2.288 6.123 1.00 96.50 90 GLY A O 1
ATOM 683 N N . ALA A 1 91 ? 3.497 0.751 7.591 1.00 96.12 91 ALA A N 1
ATOM 684 C CA . ALA A 1 91 ? 2.256 1.444 7.878 1.00 96.12 91 ALA A CA 1
ATOM 685 C C . ALA A 1 91 ? 1.756 1.182 9.295 1.00 96.12 91 ALA A C 1
ATOM 687 O O . ALA A 1 91 ? 1.948 0.107 9.867 1.00 96.12 91 ALA A O 1
ATOM 688 N N . HIS A 1 92 ? 1.025 2.153 9.826 1.00 94.94 92 HIS A N 1
ATOM 689 C CA . HIS A 1 92 ? 0.283 2.021 11.075 1.00 94.94 92 HIS A CA 1
ATOM 690 C C . HIS A 1 92 ? -1.162 2.474 10.890 1.00 94.94 92 HIS A C 1
ATOM 692 O O . HIS A 1 92 ? -1.446 3.307 10.027 1.00 94.94 92 HIS A O 1
ATOM 698 N N . ARG A 1 93 ? -2.094 1.958 11.700 1.00 93.38 93 ARG A N 1
ATOM 699 C CA . ARG A 1 93 ? -3.492 2.418 11.645 1.00 93.38 93 ARG A CA 1
ATOM 700 C C . ARG A 1 93 ? -3.553 3.937 11.840 1.00 93.38 93 ARG A C 1
ATOM 702 O O . ARG A 1 93 ? -2.941 4.484 12.763 1.00 93.38 93 ARG A O 1
ATOM 709 N N . ALA A 1 94 ? -4.289 4.618 10.967 1.00 83.12 94 ALA A N 1
ATOM 710 C CA . ALA A 1 94 ? -4.610 6.026 11.126 1.00 83.12 94 ALA A CA 1
ATOM 711 C C . ALA A 1 94 ? -5.628 6.141 12.268 1.00 83.12 94 ALA A C 1
ATOM 713 O O . ALA A 1 94 ? -6.680 5.505 12.231 1.00 83.12 94 ALA A O 1
ATOM 714 N N . GLY A 1 95 ? -5.296 6.903 13.312 1.00 60.88 95 GLY A N 1
ATOM 715 C CA . GLY A 1 95 ? -6.159 7.030 14.489 1.00 60.88 95 GLY A CA 1
ATOM 716 C C . GLY A 1 95 ? -5.686 6.318 15.761 1.00 60.88 95 GLY A C 1
ATOM 717 O O . GLY A 1 95 ? -6.514 5.859 16.539 1.00 60.88 95 GLY A O 1
ATOM 718 N N . VAL A 1 96 ? -4.392 6.379 16.089 1.00 46.47 96 VAL A N 1
ATOM 719 C CA . VAL A 1 96 ? -4.095 7.028 17.377 1.00 46.47 96 VAL A CA 1
ATOM 720 C C . VAL A 1 96 ? -4.016 8.517 17.046 1.00 46.47 96 VAL A C 1
ATOM 722 O O . VAL A 1 96 ? -3.059 8.927 16.391 1.00 46.47 96 VAL A O 1
ATOM 725 N N . PRO A 1 97 ? -5.034 9.330 17.375 1.00 41.38 97 PRO A N 1
ATOM 726 C CA . PRO A 1 97 ? -4.954 10.766 17.180 1.00 41.38 97 PRO A CA 1
ATOM 727 C C . PRO A 1 97 ? -3.645 11.289 17.775 1.00 41.38 97 PRO A C 1
ATOM 729 O O . PRO A 1 97 ? -3.325 10.971 18.921 1.00 41.38 97 PRO A O 1
ATOM 732 N N . ALA A 1 98 ? -2.943 12.181 17.079 1.00 44.53 98 ALA A N 1
ATOM 733 C CA . ALA A 1 98 ? -1.968 13.054 17.738 1.00 44.53 98 ALA A CA 1
ATOM 734 C C . ALA A 1 98 ? -2.613 13.825 18.921 1.00 44.53 98 ALA A C 1
ATOM 736 O O . ALA A 1 98 ? -1.931 14.230 19.858 1.00 44.53 98 ALA A O 1
ATOM 737 N N . ALA A 1 99 ? -3.949 13.932 18.956 1.00 40.69 99 ALA A N 1
ATOM 738 C CA . ALA A 1 99 ? -4.703 14.426 20.107 1.00 40.69 99 ALA A CA 1
ATOM 739 C C . ALA A 1 99 ? -4.585 13.540 21.372 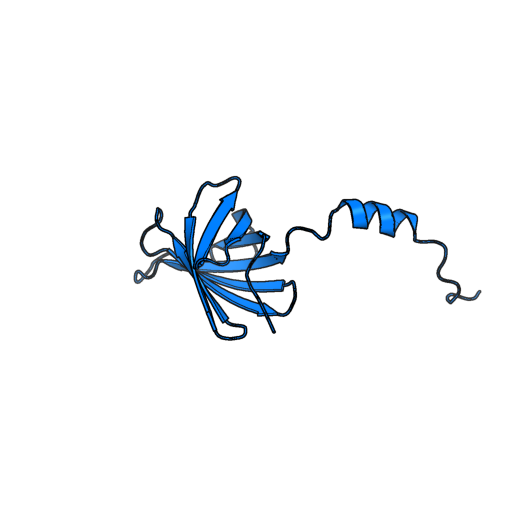1.00 40.69 99 ALA A C 1
ATOM 741 O O . ALA A 1 99 ? -4.675 14.059 22.481 1.00 40.69 99 ALA A O 1
ATOM 742 N N . LEU A 1 100 ? -4.305 12.234 21.247 1.00 42.72 100 LEU A N 1
ATOM 743 C CA . LEU A 1 100 ? -3.955 11.378 22.389 1.00 42.72 100 LEU A CA 1
ATOM 744 C C . LEU A 1 100 ? -2.483 11.521 22.801 1.00 42.72 100 LEU A C 1
ATOM 746 O O . LEU A 1 100 ? -2.175 11.241 23.955 1.00 42.72 100 LEU A O 1
ATOM 750 N N . GLN A 1 101 ? -1.591 12.015 21.933 1.00 43.19 101 GLN A N 1
ATOM 751 C CA . GLN A 1 101 ? -0.236 12.421 22.339 1.00 43.19 101 GLN A CA 1
ATOM 752 C C . GLN A 1 101 ? -0.258 13.723 23.148 1.00 43.19 101 GLN A C 1
ATOM 754 O O . GLN A 1 101 ? 0.437 13.817 24.155 1.00 43.19 101 GLN A O 1
ATOM 759 N N . ALA A 1 102 ? -1.124 14.683 22.809 1.00 43.25 102 ALA A N 1
ATOM 760 C CA . ALA A 1 102 ? -1.334 15.867 23.648 1.00 43.25 102 ALA A CA 1
ATOM 761 C C . ALA A 1 102 ? -1.994 15.510 24.998 1.00 43.25 102 ALA A C 1
ATOM 763 O O . ALA A 1 102 ? -1.591 16.022 26.043 1.00 43.25 102 ALA A O 1
ATOM 764 N N . ALA A 1 103 ? -2.950 14.574 25.006 1.00 45.91 103 ALA A N 1
ATOM 765 C CA . ALA A 1 103 ? -3.610 14.130 26.236 1.00 45.91 103 ALA A CA 1
ATOM 766 C C . ALA A 1 103 ? -2.737 13.216 27.122 1.00 45.91 103 ALA A C 1
ATOM 768 O O . ALA A 1 103 ? -2.893 13.236 28.340 1.00 45.91 103 ALA A O 1
ATOM 769 N N . THR A 1 104 ? -1.800 12.441 26.561 1.00 45.81 104 THR A N 1
ATOM 770 C CA . THR A 1 104 ? -0.836 11.650 27.356 1.00 45.81 104 THR A CA 1
ATOM 771 C C . THR A 1 104 ? 0.390 12.457 27.782 1.00 45.81 104 THR A C 1
ATOM 773 O O . THR A 1 104 ? 0.895 12.223 28.878 1.00 45.81 104 THR A O 1
ATOM 776 N N . ALA A 1 105 ? 0.807 13.480 27.025 1.00 46.19 105 ALA A N 1
ATOM 777 C CA . ALA A 1 105 ? 1.817 14.443 27.476 1.00 46.19 105 ALA A CA 1
ATOM 778 C C . ALA A 1 105 ? 1.324 15.278 28.673 1.00 46.19 105 ALA A C 1
ATOM 780 O O . ALA A 1 105 ? 2.080 15.508 29.615 1.00 46.19 105 ALA A O 1
ATOM 781 N N . ALA A 1 106 ? 0.039 15.647 28.697 1.00 50.03 106 ALA A N 1
ATOM 782 C CA . ALA A 1 106 ? -0.584 16.320 29.841 1.00 50.03 106 ALA A CA 1
ATOM 783 C C . ALA A 1 106 ? -0.828 15.395 31.052 1.00 50.03 106 ALA A C 1
ATOM 785 O O . ALA A 1 106 ? -1.077 15.877 32.155 1.00 50.03 106 ALA A O 1
ATOM 786 N N . LYS A 1 107 ? -0.740 14.069 30.871 1.00 46.56 107 LYS A N 1
ATOM 787 C CA . LYS A 1 107 ? -0.926 13.068 31.933 1.00 46.56 107 LYS A CA 1
ATOM 788 C C . LYS A 1 107 ? 0.380 12.415 32.391 1.00 46.56 107 LYS A C 1
ATOM 790 O O . LYS A 1 107 ? 0.336 11.400 33.080 1.00 46.56 107 LYS A O 1
ATOM 795 N N . LYS A 1 108 ? 1.534 13.024 32.092 1.00 46.12 108 LYS A N 1
ATOM 796 C CA . LYS A 1 108 ? 2.802 12.739 32.780 1.00 46.12 108 LYS A CA 1
ATOM 797 C C . LYS A 1 108 ? 2.803 13.422 34.157 1.00 46.12 108 LYS A C 1
ATOM 799 O O . LYS A 1 108 ? 3.642 14.263 34.458 1.00 46.12 108 LYS A O 1
ATOM 804 N N . VAL A 1 109 ? 1.808 13.091 34.979 1.00 50.69 109 VAL A N 1
ATOM 805 C CA . VAL A 1 109 ? 1.869 13.335 36.422 1.00 50.69 109 VAL A CA 1
ATOM 806 C C . VAL A 1 109 ? 2.851 12.303 36.962 1.00 50.69 109 VAL A C 1
ATOM 808 O O . VAL A 1 109 ? 2.676 11.117 36.707 1.00 50.69 109 VAL A O 1
ATOM 811 N N . ALA A 1 110 ? 3.911 12.812 37.591 1.00 51.53 110 ALA A N 1
ATOM 812 C CA . ALA A 1 110 ? 5.022 12.122 38.239 1.00 51.53 110 ALA A CA 1
ATOM 813 C C . ALA A 1 110 ? 4.851 10.604 38.420 1.00 51.53 110 ALA A C 1
ATOM 815 O O . ALA A 1 110 ? 3.967 10.153 39.145 1.00 51.53 110 ALA A O 1
ATOM 816 N N . ASP A 1 111 ? 5.753 9.842 37.802 1.00 51.03 111 ASP A N 1
ATOM 817 C CA . ASP A 1 111 ? 5.965 8.433 38.118 1.00 51.03 111 ASP A CA 1
ATOM 818 C C . ASP A 1 111 ? 6.413 8.327 39.594 1.00 51.03 111 ASP A C 1
ATOM 820 O O . ASP A 1 111 ? 7.496 8.820 39.925 1.00 51.03 111 ASP A O 1
ATOM 824 N N . PRO A 1 112 ? 5.609 7.759 40.514 1.00 56.72 112 PRO A N 1
ATOM 825 C CA . PRO A 1 112 ? 5.947 7.723 41.938 1.00 56.72 112 PRO A CA 1
ATOM 826 C C . PRO A 1 112 ? 7.068 6.728 42.282 1.00 56.72 112 PRO A C 1
ATOM 828 O O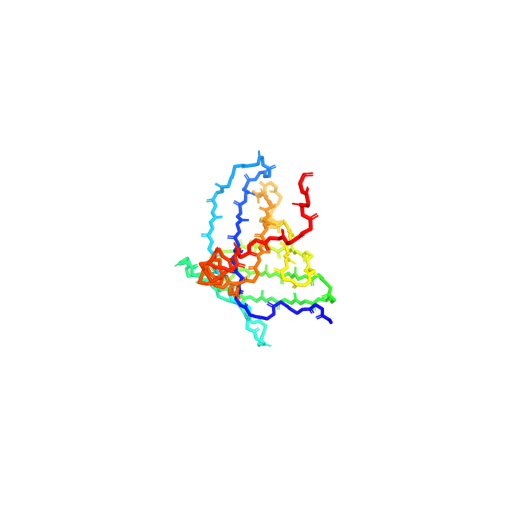 . PRO A 1 112 ? 7.393 6.576 43.458 1.00 56.72 112 PRO A O 1
ATOM 831 N N . LEU A 1 113 ? 7.631 6.018 41.296 1.00 56.69 113 LEU A N 1
ATOM 832 C CA . LEU A 1 113 ? 8.568 4.910 41.516 1.00 56.69 113 LEU A CA 1
ATOM 833 C C . LEU A 1 113 ? 10.048 5.251 41.301 1.00 56.69 113 LEU A C 1
ATOM 835 O O . LEU A 1 113 ? 10.897 4.389 41.517 1.00 56.69 113 LEU A O 1
ATOM 839 N N . LEU A 1 114 ? 10.393 6.499 40.980 1.00 53.50 114 LEU A N 1
ATOM 840 C CA . LEU A 1 114 ? 11.768 6.989 41.133 1.00 53.50 114 LEU A CA 1
ATOM 841 C C . LEU A 1 114 ? 11.890 7.721 42.470 1.00 53.50 114 LEU A C 1
ATOM 843 O O . LEU A 1 114 ? 11.821 8.945 42.562 1.00 53.50 114 LEU A O 1
ATOM 847 N N . GLY A 1 115 ? 12.002 6.912 43.525 1.00 47.66 115 GLY A N 1
ATOM 848 C CA . GLY A 1 115 ? 12.395 7.361 44.853 1.00 47.66 115 GLY A CA 1
ATOM 849 C C . GLY A 1 115 ? 13.777 8.025 44.843 1.00 47.66 115 GLY A C 1
ATOM 850 O O . GLY A 1 115 ? 14.625 7.677 44.030 1.00 47.66 115 GLY A O 1
ATOM 851 N N . LYS A 1 116 ? 13.901 8.999 45.750 1.00 44.00 116 LYS A N 1
ATOM 852 C CA . LYS A 1 116 ? 15.067 9.796 46.174 1.00 44.00 116 LYS A CA 1
ATOM 853 C C . LYS A 1 116 ? 16.456 9.325 45.742 1.00 44.00 116 LYS A C 1
ATOM 855 O O . LYS A 1 116 ? 16.793 8.158 46.034 1.00 44.00 116 LYS A O 1
#

Secondary structure (DSSP, 8-state):
-----EEEEEEEEESSSS---EEEEEEE-TTSEEEEESS--EEEEEEETTEEEEE-SSSTTEEEEEEEETTEEEEEEEESSTT--EEEEEEEES-S-HHHHHHHHTT----TTS--

Radius of gyration: 17.47 Å; chains: 1; bounding box: 34×31×61 Å